Protein AF-A0AAJ6K0A1-F1 (afdb_monomer)

Radius of gyration: 12.39 Å; Cα contacts (8 Å, |Δi|>4): 36; chains: 1; bounding box: 33×28×29 Å

Structure (mmCIF, N/CA/C/O backbone):
data_AF-A0AAJ6K0A1-F1
#
_entry.id   AF-A0AAJ6K0A1-F1
#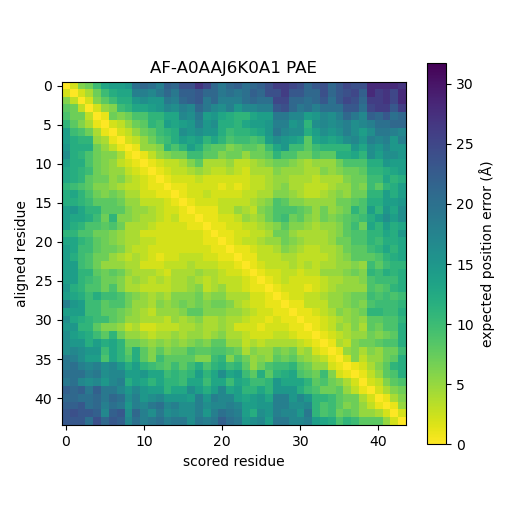
loop_
_atom_site.group_PDB
_atom_site.id
_atom_site.type_symbol
_atom_site.label_atom_id
_atom_site.label_alt_id
_atom_site.label_comp_id
_atom_site.label_asym_id
_atom_site.label_entity_id
_atom_site.label_seq_id
_atom_site.pdbx_PDB_ins_code
_atom_site.Cartn_x
_atom_site.Cartn_y
_atom_site.Cartn_z
_atom_site.occupancy
_atom_site.B_iso_or_equiv
_atom_site.auth_seq_id
_atom_site.auth_comp_id
_atom_site.auth_asym_id
_atom_site.auth_atom_id
_atom_site.pdbx_PDB_model_num
ATOM 1 N N . MET A 1 1 ? 4.210 -14.756 -17.157 1.00 40.03 1 MET A N 1
ATOM 2 C CA . MET A 1 1 ? 4.185 -14.531 -15.694 1.00 40.03 1 MET A CA 1
ATOM 3 C C . MET A 1 1 ? 4.987 -13.266 -15.409 1.00 40.03 1 MET A C 1
ATOM 5 O O . MET A 1 1 ? 6.208 -13.315 -15.456 1.00 40.03 1 MET A O 1
ATOM 9 N N . THR A 1 2 ? 4.344 -12.104 -15.259 1.00 44.19 2 THR A N 1
ATOM 10 C CA . THR A 1 2 ? 5.060 -10.826 -15.080 1.00 44.19 2 THR A CA 1
ATOM 11 C C . THR A 1 2 ? 5.591 -10.740 -13.655 1.00 44.19 2 THR A C 1
ATOM 13 O O . THR A 1 2 ? 4.875 -10.383 -12.719 1.00 44.19 2 THR A O 1
ATOM 16 N N . ASN A 1 3 ? 6.850 -11.138 -13.497 1.00 54.09 3 ASN A N 1
ATOM 17 C CA . ASN A 1 3 ? 7.601 -11.037 -12.259 1.00 54.09 3 ASN A CA 1
ATOM 18 C C . ASN A 1 3 ? 7.919 -9.551 -12.015 1.00 54.09 3 ASN A C 1
ATOM 20 O O . ASN A 1 3 ? 8.978 -9.059 -12.401 1.00 54.09 3 ASN A O 1
ATOM 24 N N . ASN A 1 4 ? 6.952 -8.811 -11.461 1.00 53.97 4 ASN A N 1
ATOM 25 C CA . ASN A 1 4 ? 7.111 -7.413 -11.065 1.00 53.97 4 ASN A CA 1
ATOM 26 C C . ASN A 1 4 ? 8.092 -7.358 -9.894 1.00 53.97 4 ASN A C 1
ATOM 28 O O . ASN A 1 4 ? 7.704 -7.367 -8.726 1.00 53.97 4 ASN A O 1
ATOM 32 N N . SER A 1 5 ? 9.379 -7.381 -10.228 1.00 55.16 5 SER A N 1
ATOM 33 C CA . SER A 1 5 ? 10.467 -7.316 -9.267 1.00 55.16 5 SER A CA 1
ATOM 34 C C . SER A 1 5 ? 10.297 -6.057 -8.405 1.00 55.16 5 SER A C 1
ATOM 36 O O . SER A 1 5 ? 10.061 -4.981 -8.965 1.00 55.16 5 SER A O 1
ATOM 38 N N . PRO A 1 6 ? 10.427 -6.142 -7.066 1.00 58.12 6 PRO A N 1
ATOM 39 C CA . PRO A 1 6 ? 10.218 -5.011 -6.157 1.00 58.12 6 PRO A CA 1
ATOM 40 C C . PRO A 1 6 ? 11.126 -3.804 -6.447 1.00 58.12 6 PRO A C 1
ATOM 42 O O . PRO A 1 6 ? 10.857 -2.705 -5.972 1.00 58.12 6 PRO A O 1
ATOM 45 N N . ARG A 1 7 ? 12.176 -3.993 -7.260 1.00 59.09 7 ARG A N 1
ATOM 46 C CA . ARG A 1 7 ? 13.038 -2.929 -7.794 1.00 59.09 7 ARG A CA 1
ATOM 47 C C . ARG A 1 7 ? 12.335 -1.973 -8.763 1.00 59.09 7 ARG A C 1
ATOM 49 O O . ARG A 1 7 ? 12.702 -0.806 -8.799 1.00 59.09 7 ARG A O 1
ATOM 56 N N . ASN A 1 8 ? 11.346 -2.442 -9.524 1.00 63.53 8 ASN A N 1
ATOM 57 C CA . ASN A 1 8 ? 10.641 -1.624 -10.524 1.00 63.53 8 ASN A CA 1
ATOM 58 C C . ASN A 1 8 ? 9.380 -0.971 -9.958 1.00 63.53 8 ASN A C 1
ATOM 60 O O . ASN A 1 8 ? 8.806 -0.063 -10.552 1.00 63.53 8 ASN A O 1
ATOM 64 N N . THR A 1 9 ? 8.919 -1.445 -8.807 1.00 65.94 9 THR A N 1
ATOM 65 C CA . THR A 1 9 ? 7.735 -0.913 -8.156 1.00 65.94 9 THR A CA 1
ATOM 66 C C . THR A 1 9 ? 8.181 0.211 -7.236 1.00 65.94 9 THR A C 1
ATOM 68 O O . THR A 1 9 ? 8.831 -0.042 -6.225 1.00 65.94 9 THR A O 1
ATOM 71 N N . HIS A 1 10 ? 7.833 1.458 -7.563 1.00 75.31 10 HIS A N 1
ATOM 72 C CA . HIS A 1 10 ? 8.144 2.658 -6.763 1.00 75.31 10 HIS A CA 1
ATOM 73 C C . HIS A 1 10 ? 7.446 2.688 -5.375 1.00 75.31 10 HIS A C 1
ATOM 75 O O . HIS A 1 10 ? 7.104 3.756 -4.871 1.00 75.31 10 HIS A O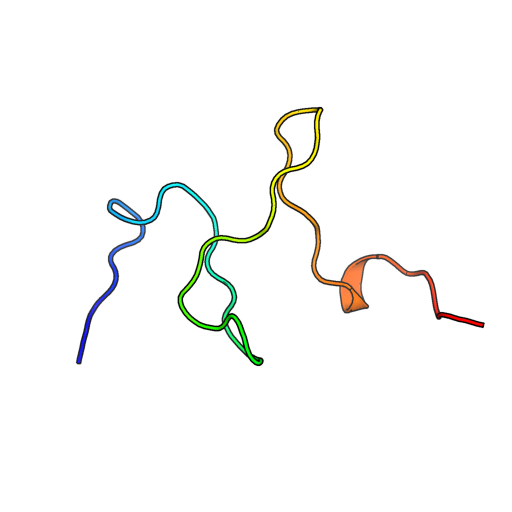 1
ATOM 81 N N . GLY A 1 11 ? 7.125 1.528 -4.791 1.00 78.62 11 GLY A N 1
ATOM 82 C CA . GLY A 1 11 ? 6.299 1.358 -3.605 1.00 78.62 11 GLY A CA 1
ATOM 83 C C . GLY A 1 11 ? 5.698 -0.050 -3.467 1.00 78.62 11 GLY A C 1
ATOM 84 O O . GLY A 1 11 ? 5.758 -0.857 -4.393 1.00 78.62 11 GLY A O 1
ATOM 85 N N . PRO A 1 12 ? 5.086 -0.360 -2.311 1.00 83.56 12 PRO A N 1
ATOM 86 C CA . PRO A 1 12 ? 4.410 -1.621 -2.067 1.00 83.56 12 PRO A CA 1
ATOM 87 C C . PRO A 1 12 ? 3.170 -1.746 -2.949 1.00 83.56 12 PRO A C 1
ATOM 89 O O . PRO A 1 12 ? 2.307 -0.866 -2.965 1.00 83.56 12 PRO A O 1
ATOM 92 N N . ILE A 1 13 ? 3.062 -2.884 -3.626 1.00 84.31 13 ILE A N 1
ATOM 93 C CA . ILE A 1 13 ? 1.970 -3.196 -4.544 1.00 84.31 13 ILE A CA 1
ATOM 94 C C . ILE A 1 13 ? 0.738 -3.714 -3.799 1.00 84.31 13 ILE A C 1
ATOM 96 O O . ILE A 1 13 ? 0.827 -4.487 -2.837 1.00 84.31 13 ILE A O 1
ATOM 100 N N . VAL A 1 14 ? -0.438 -3.292 -4.256 1.00 83.50 14 VAL A N 1
ATOM 101 C CA . VAL A 1 14 ? -1.722 -3.853 -3.841 1.00 83.50 14 VAL A CA 1
ATOM 102 C C . VAL A 1 14 ? -1.832 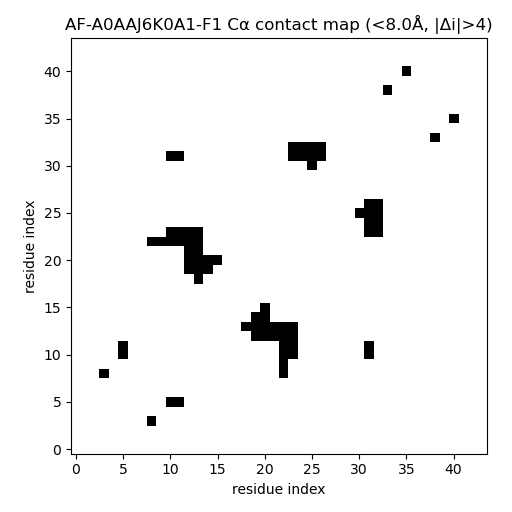-5.274 -4.396 1.00 83.50 14 VAL A C 1
ATOM 104 O O . VAL A 1 14 ? -1.765 -5.486 -5.602 1.00 83.50 14 VAL A O 1
ATOM 107 N N . LYS A 1 15 ? -1.991 -6.265 -3.513 1.00 81.31 15 LYS A N 1
ATOM 108 C CA . LYS A 1 15 ? -2.053 -7.683 -3.911 1.00 81.31 15 LYS A CA 1
ATOM 109 C C . LYS A 1 15 ? -3.427 -8.114 -4.433 1.00 81.31 15 LYS A C 1
ATOM 111 O O . LYS A 1 15 ? -3.496 -9.013 -5.256 1.00 81.3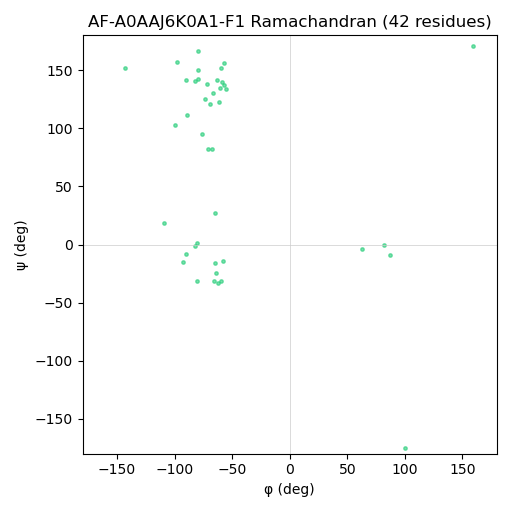1 15 LYS A O 1
ATOM 116 N N . THR A 1 16 ? -4.508 -7.515 -3.931 1.00 78.12 16 THR A N 1
ATOM 117 C CA . THR A 1 16 ? -5.886 -7.949 -4.208 1.00 78.12 16 THR A CA 1
ATOM 118 C C . THR A 1 16 ? -6.841 -6.761 -4.336 1.00 78.12 16 THR A C 1
ATOM 120 O O . THR A 1 16 ? -6.627 -5.721 -3.708 1.00 78.12 16 THR A O 1
ATOM 123 N N . GLY A 1 17 ? -7.911 -6.930 -5.122 1.00 77.56 17 GLY A N 1
ATOM 124 C CA . GLY A 1 17 ? -8.939 -5.912 -5.368 1.00 77.56 17 GLY A CA 1
ATOM 125 C C . GLY A 1 17 ? -8.776 -5.170 -6.706 1.00 77.56 17 GLY A C 1
ATOM 126 O O . GLY A 1 17 ? -7.893 -5.509 -7.489 1.00 77.56 17 GLY A O 1
ATOM 127 N N . PRO A 1 18 ? -9.609 -4.149 -6.973 1.00 82.56 18 PRO A N 1
ATOM 128 C CA . PRO A 1 18 ? -9.672 -3.464 -8.273 1.00 82.56 18 PRO A CA 1
ATOM 129 C C . PRO A 1 18 ? -8.394 -2.702 -8.659 1.00 82.56 18 PRO A C 1
ATOM 131 O O . PRO A 1 18 ? -8.215 -2.362 -9.820 1.00 82.56 18 PRO A O 1
ATOM 134 N N . THR A 1 19 ? -7.496 -2.446 -7.706 1.00 81.62 19 THR A N 1
ATOM 135 C CA . THR A 1 19 ? -6.190 -1.805 -7.936 1.00 81.62 19 THR A CA 1
ATOM 136 C C . THR A 1 19 ? -5.019 -2.777 -7.765 1.00 81.62 19 THR A C 1
ATOM 138 O O . THR A 1 19 ? -3.883 -2.356 -7.544 1.00 81.62 19 THR A O 1
ATOM 141 N N . ALA A 1 20 ? -5.271 -4.090 -7.821 1.00 82.81 20 ALA A N 1
ATOM 142 C CA . ALA A 1 20 ? -4.217 -5.094 -7.724 1.00 82.81 20 ALA A CA 1
ATOM 143 C C . ALA A 1 20 ? -3.146 -4.885 -8.810 1.00 82.81 20 ALA A C 1
ATOM 145 O O . ALA A 1 20 ? -3.459 -4.592 -9.960 1.00 82.81 20 ALA A O 1
ATOM 146 N N . GLY A 1 21 ? -1.871 -5.014 -8.438 1.00 80.62 21 GLY A N 1
ATOM 147 C CA . GLY A 1 21 ? -0.742 -4.754 -9.337 1.00 80.62 21 GLY A CA 1
ATOM 148 C C . GLY A 1 21 ? -0.282 -3.292 -9.386 1.00 80.62 21 GLY A C 1
ATOM 149 O O . GLY A 1 21 ? 0.787 -3.027 -9.927 1.00 80.62 21 GLY A O 1
ATOM 150 N N . GLN A 1 22 ? -1.019 -2.358 -8.775 1.00 84.50 22 GLN A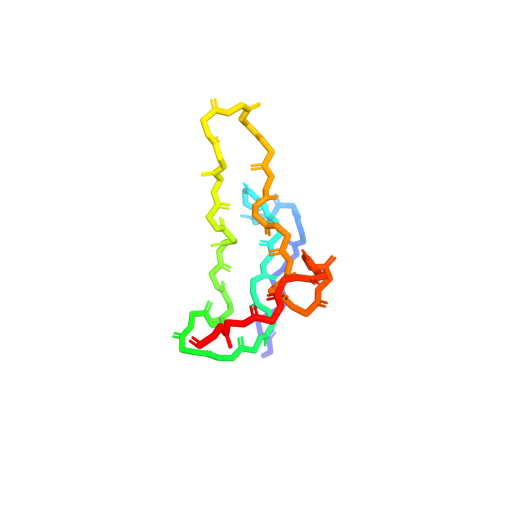 N 1
ATOM 151 C CA . GLN A 1 22 ? -0.632 -0.948 -8.663 1.00 84.50 22 GLN A CA 1
ATOM 152 C C . GLN A 1 22 ? 0.017 -0.637 -7.306 1.00 84.50 22 GLN A C 1
ATOM 154 O O . GLN A 1 22 ? -0.221 -1.326 -6.308 1.00 84.50 22 GLN A O 1
ATOM 159 N N . ASN A 1 23 ? 0.814 0.435 -7.240 1.00 86.12 23 ASN A N 1
ATOM 160 C CA . ASN A 1 23 ? 1.378 0.927 -5.981 1.00 86.12 23 ASN A CA 1
ATOM 161 C C . ASN A 1 23 ? 0.263 1.383 -5.028 1.00 86.12 23 ASN A C 1
ATOM 163 O O . ASN A 1 23 ? -0.718 2.009 -5.434 1.00 86.12 23 ASN A O 1
ATOM 167 N N . ARG A 1 24 ? 0.434 1.113 -3.730 1.00 84.50 24 ARG A N 1
ATOM 168 C CA . ARG A 1 24 ? -0.433 1.663 -2.680 1.00 84.50 24 ARG A CA 1
ATOM 169 C C . ARG A 1 24 ? -0.445 3.185 -2.738 1.00 84.50 24 ARG A C 1
ATOM 171 O O . ARG A 1 24 ? 0.496 3.800 -3.205 1.00 84.50 24 ARG A O 1
ATOM 178 N N . SER A 1 25 ? -1.488 3.818 -2.216 1.00 84.75 25 SER A N 1
ATOM 179 C CA . SER A 1 25 ? -1.490 5.276 -2.080 1.00 84.75 25 SER A CA 1
ATOM 180 C C . SER A 1 25 ? -0.536 5.722 -0.965 1.00 84.75 25 SER A C 1
ATOM 182 O O . SER A 1 25 ? -0.512 5.118 0.114 1.00 84.75 25 SER A O 1
ATOM 184 N N . ARG A 1 26 ? 0.223 6.793 -1.210 1.00 86.75 26 ARG A N 1
ATOM 185 C CA . ARG A 1 26 ? 1.125 7.428 -0.238 1.00 86.75 26 ARG A CA 1
ATOM 186 C C . ARG A 1 26 ? 0.385 8.519 0.544 1.00 86.75 26 ARG A C 1
ATOM 188 O O . ARG A 1 26 ? -0.465 9.214 -0.008 1.00 86.75 26 ARG A O 1
ATOM 195 N N . ASN A 1 27 ? 0.671 8.641 1.832 1.00 84.06 27 ASN A N 1
ATOM 196 C CA . ASN A 1 27 ? 0.216 9.731 2.689 1.00 84.06 27 ASN A CA 1
ATOM 197 C C . ASN A 1 27 ? 1.090 10.983 2.473 1.00 84.06 27 ASN A C 1
ATOM 199 O O . ASN A 1 27 ? 2.174 10.903 1.893 1.00 84.06 27 ASN A O 1
ATOM 203 N N . LYS A 1 28 ? 0.629 12.140 2.969 1.00 87.12 28 LYS A N 1
ATOM 204 C CA . LYS A 1 28 ? 1.360 13.421 2.869 1.00 87.12 28 LYS A CA 1
ATOM 205 C C . LYS A 1 28 ? 2.693 13.423 3.631 1.00 87.12 28 LYS A C 1
ATOM 207 O O . LYS A 1 28 ? 3.590 14.166 3.269 1.00 87.12 28 LYS A O 1
ATOM 212 N N . ASP A 1 29 ? 2.818 12.571 4.645 1.00 83.88 29 ASP A N 1
ATOM 213 C CA . ASP A 1 29 ? 4.044 12.336 5.421 1.00 83.88 29 ASP A CA 1
ATOM 214 C C . ASP A 1 29 ? 5.037 11.388 4.712 1.00 83.88 29 ASP A C 1
ATOM 216 O O . ASP A 1 29 ? 6.084 11.047 5.254 1.00 83.88 29 ASP A O 1
ATOM 220 N N . GLY A 1 30 ? 4.707 10.915 3.506 1.00 82.94 30 GLY A N 1
ATOM 221 C CA . GLY A 1 30 ? 5.537 9.994 2.741 1.00 82.94 30 GLY A CA 1
ATOM 222 C C . GLY A 1 30 ? 5.400 8.519 3.138 1.00 82.94 30 GLY A C 1
ATOM 223 O O . GLY A 1 30 ? 6.026 7.673 2.492 1.00 82.94 30 GLY A O 1
ATOM 224 N N . SER A 1 31 ? 4.569 8.180 4.126 1.00 85.44 31 SER A N 1
ATOM 225 C CA . SER A 1 31 ? 4.278 6.794 4.504 1.00 85.44 31 SER A CA 1
ATOM 226 C C . SER A 1 31 ? 3.256 6.150 3.560 1.00 85.44 31 SER A C 1
ATOM 228 O O . SER A 1 31 ? 2.386 6.815 2.997 1.00 85.44 31 SER A O 1
ATOM 230 N N . TRP A 1 32 ? 3.328 4.835 3.355 1.00 85.69 32 TRP A N 1
ATOM 231 C CA . TRP A 1 32 ? 2.312 4.126 2.571 1.00 85.69 32 TRP A CA 1
ATOM 232 C C . TRP A 1 32 ? 1.062 3.865 3.402 1.00 85.69 32 TRP A C 1
ATOM 234 O O . TRP A 1 32 ? 1.139 3.505 4.579 1.00 85.69 32 TRP A O 1
ATOM 244 N N . ARG A 1 33 ? -0.112 3.979 2.775 1.00 84.75 33 ARG A N 1
ATOM 245 C CA . ARG 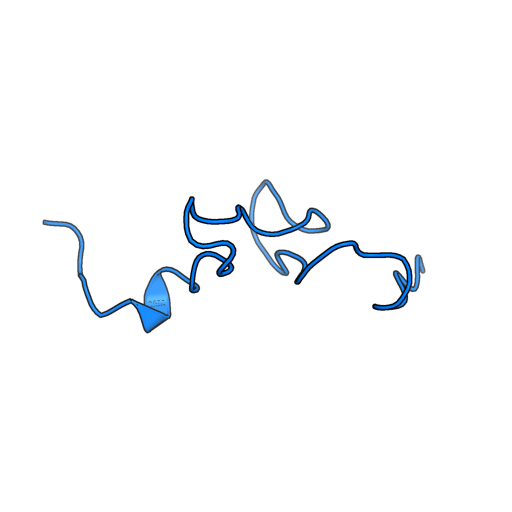A 1 33 ? -1.373 3.654 3.442 1.00 84.75 33 ARG A CA 1
ATOM 246 C C . ARG A 1 33 ? -1.397 2.184 3.859 1.00 84.75 33 ARG A C 1
ATOM 248 O O . ARG A 1 33 ? -1.270 1.286 3.025 1.00 84.75 33 ARG A O 1
ATOM 255 N N . LYS A 1 34 ? -1.584 1.953 5.163 1.00 77.56 34 LYS A N 1
ATOM 256 C CA . LYS A 1 34 ? -1.744 0.615 5.747 1.00 77.56 34 LYS A CA 1
ATOM 257 C C . LYS A 1 34 ? -2.959 -0.087 5.142 1.00 77.56 34 LYS A C 1
ATOM 259 O O . LYS A 1 34 ? -3.923 0.559 4.717 1.00 77.56 34 LYS A O 1
ATOM 264 N N . LYS A 1 35 ? -2.924 -1.422 5.106 1.00 71.75 35 LYS A N 1
ATOM 265 C CA . LYS A 1 35 ? -4.096 -2.211 4.717 1.00 71.75 35 LYS A CA 1
ATOM 266 C C . LYS A 1 35 ? -5.231 -1.881 5.687 1.00 71.75 35 LYS A C 1
ATOM 268 O O . LYS A 1 35 ? -5.016 -1.737 6.886 1.00 71.75 35 LYS A O 1
ATOM 273 N N . ARG A 1 36 ? -6.448 -1.758 5.158 1.00 67.38 36 ARG A N 1
ATOM 274 C CA . ARG A 1 36 ? -7.624 -1.357 5.942 1.00 67.38 36 ARG A CA 1
ATOM 275 C C . ARG A 1 36 ? -7.923 -2.316 7.103 1.00 67.38 36 ARG A C 1
ATOM 277 O O . ARG A 1 36 ? -8.376 -1.846 8.136 1.00 67.38 36 ARG A O 1
ATOM 284 N N . SER A 1 37 ? -7.621 -3.609 6.946 1.00 65.69 37 SER A N 1
ATOM 285 C CA . SER A 1 37 ? -7.738 -4.617 8.013 1.00 65.69 37 SER A CA 1
ATOM 286 C C . SER A 1 37 ? -6.826 -4.337 9.206 1.00 65.69 37 SER A C 1
ATOM 288 O O . SER A 1 37 ? -7.204 -4.609 10.335 1.00 65.69 37 SER A O 1
ATOM 290 N N . ASP A 1 38 ? -5.653 -3.751 8.962 1.00 61.97 38 ASP A N 1
ATOM 291 C CA . ASP A 1 38 ? -4.622 -3.537 9.986 1.00 6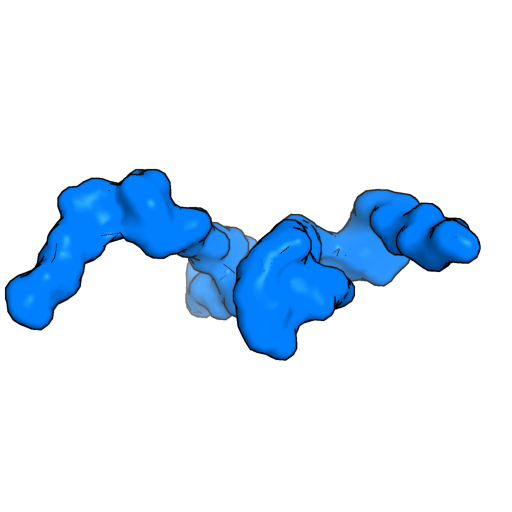1.97 38 ASP A CA 1
ATOM 292 C C . ASP A 1 38 ? -4.794 -2.175 10.677 1.00 61.97 38 ASP A C 1
ATOM 294 O O . ASP A 1 38 ? -4.105 -1.856 11.641 1.00 61.97 38 ASP A O 1
ATOM 298 N N . ALA A 1 39 ? -5.696 -1.332 10.165 1.00 61.28 39 ALA A N 1
ATOM 299 C CA . ALA A 1 39 ? -5.934 0.010 10.682 1.00 61.28 39 ALA A CA 1
ATOM 300 C C . ALA A 1 39 ? -6.866 0.033 11.909 1.00 61.28 39 ALA A C 1
ATOM 302 O O . ALA A 1 39 ? -7.149 1.120 12.411 1.00 61.28 39 ALA A O 1
ATOM 303 N N . GLY A 1 40 ? -7.372 -1.124 12.360 1.00 63.12 40 GLY A N 1
ATOM 304 C CA . GLY A 1 40 ? -8.139 -1.297 13.605 1.00 63.12 40 GLY A CA 1
ATOM 305 C C . GLY A 1 40 ? -9.477 -0.550 13.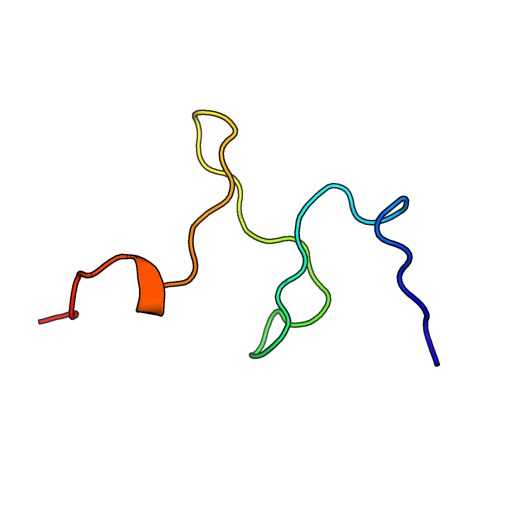690 1.00 63.12 40 GLY A C 1
ATOM 306 O O . GLY A 1 40 ? -10.203 -0.697 14.667 1.00 63.12 40 GLY A O 1
ATOM 307 N N . LYS A 1 41 ? -9.831 0.257 12.685 1.00 64.56 41 LYS A N 1
ATOM 308 C CA . LYS A 1 41 ? -11.066 1.042 12.656 1.00 64.56 41 LYS A CA 1
ATOM 309 C C . LYS A 1 41 ? -12.103 0.333 11.798 1.00 64.56 41 LYS A C 1
ATOM 311 O O . LYS A 1 41 ? -12.039 0.394 10.568 1.00 64.56 41 LYS A O 1
ATOM 316 N N . SER A 1 42 ? -13.062 -0.315 12.458 1.00 61.41 42 SER A N 1
ATOM 317 C CA . SER A 1 42 ? -14.304 -0.736 11.809 1.00 61.41 42 SER A CA 1
ATOM 318 C C . SER A 1 42 ? -15.029 0.509 11.289 1.00 61.41 42 SER A C 1
ATOM 320 O O . SER A 1 42 ? -15.080 1.529 11.982 1.00 61.41 42 SER A O 1
ATOM 322 N N . ARG A 1 43 ? -15.539 0.475 10.055 1.00 66.81 43 ARG A N 1
ATOM 323 C CA . ARG A 1 43 ? -16.436 1.540 9.589 1.00 66.81 43 ARG A CA 1
ATOM 324 C C . ARG A 1 43 ? -17.776 1.332 10.293 1.00 66.81 43 ARG A C 1
ATOM 326 O O . ARG A 1 43 ? -18.293 0.221 10.241 1.00 66.81 43 ARG A O 1
ATOM 333 N N . LYS A 1 44 ? -18.260 2.372 10.977 1.00 67.44 44 LYS A N 1
ATOM 334 C CA . LYS A 1 44 ? -19.667 2.460 11.383 1.00 67.44 44 LYS A CA 1
ATOM 335 C C . LYS A 1 44 ? -20.558 2.466 10.147 1.00 67.44 44 LYS A C 1
ATOM 337 O O . LYS A 1 44 ? -20.081 2.987 9.109 1.00 67.44 44 LYS A O 1
#

Organism: NCBI:txid1605

pLDDT: mean 73.03, std 12.46, ra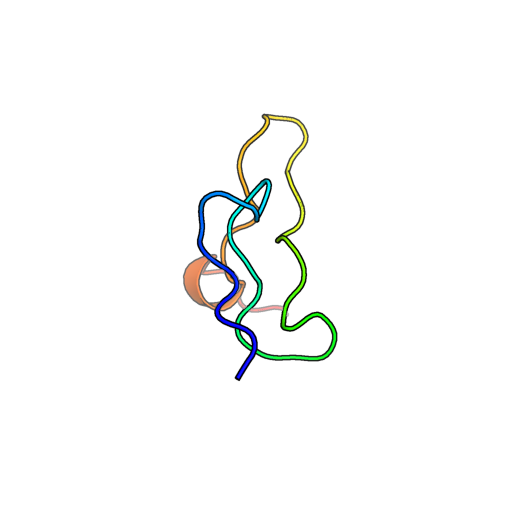nge [40.03, 87.12]

Secondary structure (DSSP, 8-state):
-----TTT-SSPBP-SSTTTTSBPPBPTTSPBPPPGGGG-----

Mean predicted aligned error: 9.07 Å

Foldseek 3Di:
DPPPDVVNQPADADCDDPRGPHHADADPVRHGDDDPVVVPDDDD

Sequence (44 aa):
MTNNSPRNTHGPIVKTGPTAGQNRSRNKDGSWRKKRSDAGKSRK

Solvent-accessible surface area (backbone atoms only — not comparable to full-atom values): 3122 Å² total; per-residue (Å²): 131,89,78,78,51,73,88,79,41,99,48,64,59,31,86,70,68,99,58,42,80,36,63,52,60,67,45,97,88,69,48,68,61,72,59,70,84,78,63,78,63,78,82,130